Protein AF-A0A1G8EBW7-F1 (afdb_monomer_lite)

pLDDT: mean 72.91, std 16.98, range [27.59, 93.62]

Sequence (179 aa):
MVSDRLTSKTKEYLSKNFTSDFIKASLQTAYDILKQYYKVFSIEEVGEEQSKPTSEFVQVNNEQGNLTPQVRTLIISYLSTFKFTENDILSLTIAYVNSMSYDKAAVCLIDNNDEGNIQELYEVLIEKRVSAELPTYLKVVLVESMAMFCAEFDISRGLLDNEYFIDLLPVYCTFNNCN

Radius of gyration: 16.78 Å; chains: 1; bounding box: 44×33×43 Å

Organism: NCBI:txid702745

Foldseek 3Di:
DVLVVVLVVVVVLCVVPDPPVLLVVLLVLLLVVLLVLLDVQFWDDPDPPDIFGDPLLVVLQVCLLDPDPVLLVSSLVSVVVDFADLSNLLSLLSLLSVLSPDDDPLVVLCPDDPVQQVVVSCCVRPVVDGDSDRRPSSSVLSSSLSSNLSNVADCVVRGGDPVVNVVCSVCSSNVHDDD

Secondary structure (DSSP, 8-state):
-HHHHHHHHHHHHHHHHS-HHHHHHHHHHHHHHHHHHHHHHHEEEEETTEEEE-HHHHHHHHTTT---HHHHHHHHHHHTTS---HHHHHHHHHHHHHHTTS-TTTTTTS-TT-HHHHHHHHHHHTS----SSPPHHHHHHHHHHHHHHHHT---TTS---HHHHHHHHHHHHSTT---

Structure (mmCIF, N/CA/C/O backbone):
data_AF-A0A1G8EBW7-F1
#
_entry.id   AF-A0A1G8EBW7-F1
#
loop_
_atom_site.group_PDB
_atom_site.id
_atom_site.type_symbol
_atom_site.label_atom_id
_atom_site.label_alt_id
_atom_site.label_comp_id
_atom_site.label_asym_id
_atom_site.label_entity_id
_atom_site.label_seq_id
_atom_site.pdbx_PDB_ins_code
_atom_site.Cartn_x
_atom_site.Cartn_y
_atom_site.Cartn_z
_atom_site.occupancy
_atom_site.B_iso_or_equiv
_atom_site.auth_seq_id
_atom_site.auth_comp_id
_atom_site.auth_asym_id
_atom_site.auth_atom_id
_atom_site.pdbx_PDB_model_num
ATOM 1 N N . MET A 1 1 ? 12.456 21.020 -11.483 1.00 37.31 1 MET A N 1
ATOM 2 C CA . MET A 1 1 ? 13.270 20.953 -12.726 1.00 37.31 1 MET A CA 1
ATOM 3 C C . MET A 1 1 ? 14.046 19.645 -12.902 1.00 37.31 1 MET A C 1
ATOM 5 O O . MET A 1 1 ? 14.076 19.169 -14.031 1.00 37.31 1 MET A O 1
ATOM 9 N N . VAL A 1 2 ? 14.680 19.056 -11.872 1.00 31.80 2 VAL A N 1
ATOM 10 C CA . VAL A 1 2 ? 15.316 17.716 -11.986 1.00 31.80 2 VAL A CA 1
ATOM 11 C C . VAL A 1 2 ? 14.275 16.591 -11.889 1.00 31.80 2 VAL A C 1
ATOM 13 O O . VAL A 1 2 ? 14.251 15.725 -12.760 1.00 31.80 2 VAL A O 1
ATOM 16 N N . SER A 1 3 ? 13.359 16.679 -10.917 1.00 43.62 3 SER A N 1
ATOM 17 C CA . SER A 1 3 ? 12.233 15.748 -10.727 1.00 43.62 3 SER A CA 1
ATOM 18 C C . SER A 1 3 ? 11.386 15.559 -12.002 1.00 43.62 3 SER A C 1
ATOM 20 O O . SER A 1 3 ? 11.312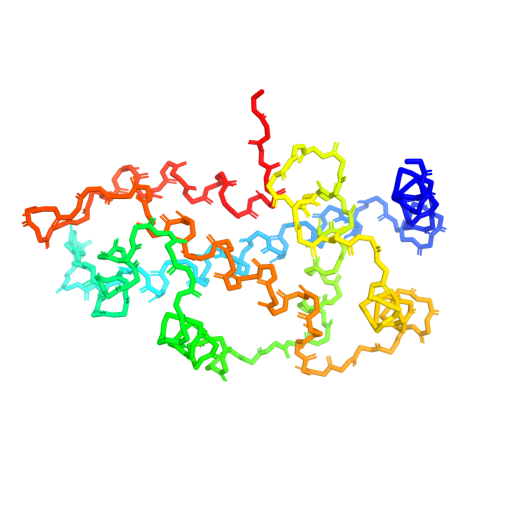 14.449 -12.520 1.00 43.62 3 SER A O 1
ATOM 22 N N . ASP A 1 4 ? 10.903 16.642 -12.627 1.00 42.91 4 ASP A N 1
ATOM 23 C CA . ASP A 1 4 ? 10.058 16.565 -13.839 1.00 42.91 4 ASP A CA 1
ATOM 24 C C . ASP A 1 4 ? 10.732 15.842 -15.023 1.00 42.91 4 ASP A C 1
ATOM 26 O O . ASP A 1 4 ? 10.084 15.156 -15.819 1.00 42.91 4 ASP A O 1
ATOM 30 N N . ARG A 1 5 ? 12.060 15.981 -15.150 1.00 39.44 5 ARG A N 1
ATOM 31 C CA . ARG A 1 5 ? 12.846 15.330 -16.208 1.00 39.44 5 ARG A CA 1
ATOM 32 C C . ARG A 1 5 ? 13.076 13.848 -15.935 1.00 39.44 5 ARG A C 1
ATOM 34 O O . ARG A 1 5 ? 13.118 13.079 -16.896 1.00 39.44 5 ARG A O 1
ATOM 41 N N . LEU A 1 6 ? 13.246 13.455 -14.673 1.00 46.44 6 LEU A N 1
ATOM 42 C CA . LEU A 1 6 ? 13.396 12.051 -14.296 1.00 46.44 6 LEU A CA 1
ATOM 43 C C . LEU A 1 6 ? 12.077 11.310 -14.546 1.00 46.44 6 LEU A C 1
ATOM 45 O O . LEU A 1 6 ? 12.069 10.308 -15.254 1.00 46.44 6 LEU A O 1
ATOM 49 N N . THR A 1 7 ? 10.953 11.878 -14.102 1.00 56.41 7 THR A N 1
ATOM 50 C CA . THR A 1 7 ? 9.608 11.311 -14.287 1.00 56.41 7 THR A CA 1
ATOM 51 C C . THR A 1 7 ? 9.260 11.124 -15.765 1.00 56.41 7 THR A C 1
ATOM 53 O O . THR A 1 7 ? 8.760 10.072 -16.167 1.00 56.41 7 THR A O 1
ATOM 56 N N . SER A 1 8 ? 9.584 12.113 -16.606 1.00 56.34 8 SER A N 1
ATOM 57 C CA . SER A 1 8 ? 9.368 12.046 -18.057 1.00 56.34 8 SER A CA 1
ATOM 58 C C . SER A 1 8 ? 10.175 10.919 -18.721 1.00 56.34 8 SER A C 1
ATOM 60 O O . SER A 1 8 ? 9.616 10.128 -19.482 1.00 56.34 8 SER A O 1
ATOM 62 N N . LYS A 1 9 ? 11.464 10.782 -18.381 1.00 58.88 9 LYS A N 1
ATOM 63 C CA . LYS A 1 9 ? 12.339 9.738 -18.940 1.00 58.88 9 LYS A CA 1
ATOM 64 C C . LYS A 1 9 ? 11.983 8.333 -18.453 1.00 58.88 9 LYS A C 1
ATOM 66 O O . LYS A 1 9 ? 12.052 7.393 -19.241 1.00 58.88 9 LYS A O 1
ATOM 71 N N . THR A 1 10 ? 11.576 8.174 -17.195 1.00 63.84 10 THR A N 1
ATOM 72 C CA . THR A 1 10 ? 11.186 6.863 -16.649 1.00 63.84 10 THR A CA 1
ATOM 73 C C . THR A 1 10 ? 9.873 6.374 -17.268 1.00 63.84 10 THR A C 1
ATOM 75 O O . THR A 1 10 ? 9.766 5.205 -17.630 1.00 63.84 10 THR A O 1
ATOM 78 N N . LYS A 1 11 ? 8.899 7.263 -17.511 1.00 63.69 11 LYS A N 1
ATOM 79 C CA . LYS A 1 11 ? 7.663 6.915 -18.242 1.00 63.69 11 LYS A CA 1
ATOM 80 C C . LYS A 1 11 ? 7.918 6.565 -19.707 1.00 63.69 11 LYS A C 1
ATOM 82 O O . LYS A 1 11 ? 7.324 5.622 -20.236 1.00 63.69 11 LYS A O 1
ATOM 87 N N . GLU A 1 12 ? 8.823 7.294 -20.355 1.00 64.75 12 GLU A N 1
ATOM 88 C CA . GLU A 1 12 ? 9.271 6.980 -21.712 1.00 64.75 12 GLU A CA 1
ATOM 89 C C . GLU A 1 12 ? 9.960 5.607 -21.761 1.00 64.75 12 GLU A C 1
ATOM 91 O O . GLU A 1 12 ? 9.692 4.813 -22.662 1.00 64.75 12 GLU A O 1
ATOM 96 N N . TYR A 1 13 ? 10.792 5.287 -20.764 1.00 69.00 13 TYR A N 1
ATOM 97 C CA . TYR A 1 13 ? 11.416 3.973 -20.627 1.00 69.00 13 TYR A CA 1
ATOM 98 C C . TYR A 1 13 ? 10.377 2.861 -20.452 1.00 69.00 13 TYR A C 1
ATOM 100 O O . TYR A 1 13 ? 10.454 1.856 -21.162 1.00 69.00 13 TYR A O 1
ATOM 108 N N . LEU A 1 14 ? 9.388 3.047 -19.568 1.00 68.94 14 LEU A N 1
ATOM 109 C CA . LEU A 1 14 ? 8.317 2.067 -19.373 1.00 68.94 14 LEU A CA 1
ATOM 110 C C . LEU A 1 14 ? 7.559 1.805 -20.678 1.00 68.94 14 LEU A C 1
ATOM 112 O O . LEU A 1 14 ? 7.395 0.657 -21.073 1.00 68.94 14 LEU A O 1
ATOM 116 N N . SER A 1 15 ? 7.184 2.867 -21.390 1.00 68.62 15 SER A N 1
ATOM 117 C CA . SER A 1 15 ? 6.439 2.770 -22.653 1.00 68.62 15 SER A CA 1
ATOM 118 C C . SER A 1 15 ? 7.247 2.121 -23.785 1.00 68.62 15 SER A C 1
ATOM 120 O O . SER A 1 15 ? 6.671 1.560 -24.713 1.00 68.62 15 SER A O 1
ATOM 122 N N . LYS A 1 16 ? 8.583 2.208 -23.730 1.00 73.12 16 LYS A N 1
ATOM 123 C CA . LYS A 1 16 ? 9.495 1.586 -24.703 1.00 73.12 16 LYS A CA 1
ATOM 124 C C . LYS A 1 16 ? 9.765 0.108 -24.423 1.00 73.12 16 LYS A C 1
ATOM 126 O O . LYS A 1 16 ? 10.022 -0.633 -25.366 1.00 73.12 16 LYS A O 1
ATOM 131 N N . ASN A 1 17 ? 9.757 -0.305 -23.155 1.00 73.00 17 ASN A N 1
ATOM 132 C CA . ASN A 1 17 ? 10.205 -1.640 -22.741 1.00 73.00 17 ASN A CA 1
ATOM 133 C C . ASN A 1 17 ? 9.069 -2.564 -22.282 1.00 73.00 17 ASN A C 1
ATOM 135 O O . ASN A 1 17 ? 9.267 -3.777 -22.235 1.00 73.00 17 ASN A O 1
ATOM 139 N N . PHE A 1 18 ? 7.889 -2.022 -21.981 1.00 78.12 18 PHE A N 1
ATOM 140 C CA . PHE A 1 18 ? 6.712 -2.780 -21.566 1.00 78.12 18 PHE A CA 1
ATOM 141 C C . PHE A 1 18 ? 5.526 -2.473 -22.477 1.00 78.12 18 PHE A C 1
ATOM 143 O O . PHE A 1 18 ? 5.349 -1.351 -22.952 1.00 78.12 18 PHE A O 1
ATOM 150 N N . THR A 1 19 ? 4.693 -3.482 -22.728 1.00 81.94 19 THR A N 1
ATOM 151 C CA . THR A 1 19 ? 3.474 -3.291 -23.519 1.00 81.94 19 THR A CA 1
ATOM 152 C C . THR A 1 19 ? 2.440 -2.500 -22.721 1.00 81.94 19 THR A C 1
ATOM 154 O O . THR A 1 19 ? 2.402 -2.557 -21.491 1.00 81.94 19 THR A O 1
ATOM 157 N N . SER A 1 20 ? 1.550 -1.791 -23.422 1.00 78.25 20 SER A N 1
ATOM 158 C CA . SER A 1 20 ? 0.444 -1.076 -22.770 1.00 78.25 20 SER A CA 1
ATOM 159 C C . SER A 1 20 ? -0.437 -2.014 -21.938 1.00 78.25 20 SER A C 1
ATOM 161 O O . SER A 1 20 ? -0.851 -1.642 -20.843 1.00 78.25 20 SER A O 1
ATOM 163 N N . ASP A 1 21 ? -0.676 -3.238 -22.417 1.00 81.62 21 ASP A N 1
ATOM 164 C CA . ASP A 1 21 ? -1.471 -4.233 -21.691 1.00 81.62 21 ASP A CA 1
ATOM 165 C C . ASP A 1 21 ? -0.772 -4.704 -20.415 1.00 81.62 21 ASP A C 1
ATOM 167 O O . ASP A 1 21 ? -1.422 -4.834 -19.381 1.00 81.62 21 ASP A O 1
ATOM 171 N N . PHE A 1 22 ? 0.552 -4.888 -20.455 1.00 83.69 22 PHE A N 1
ATOM 172 C CA . PHE A 1 22 ? 1.323 -5.222 -19.261 1.00 83.69 22 PHE A CA 1
ATOM 173 C C . PHE A 1 22 ? 1.280 -4.086 -18.238 1.00 83.69 22 PHE A C 1
ATOM 175 O O . PHE A 1 22 ? 1.011 -4.334 -17.070 1.00 83.69 22 PHE A O 1
ATOM 182 N N . ILE A 1 23 ? 1.458 -2.834 -18.677 1.00 78.50 23 ILE A N 1
ATOM 183 C CA . ILE A 1 23 ? 1.360 -1.666 -17.791 1.00 78.50 23 ILE A CA 1
ATOM 184 C C . ILE A 1 23 ? -0.024 -1.615 -17.131 1.00 78.50 23 ILE A C 1
ATOM 186 O O . ILE A 1 23 ? -0.106 -1.477 -15.916 1.00 78.50 23 ILE A O 1
ATOM 190 N N . LYS A 1 24 ? -1.110 -1.785 -17.896 1.00 79.75 24 LYS A N 1
ATOM 191 C CA . LYS A 1 24 ? -2.477 -1.820 -17.344 1.00 79.75 24 LYS A CA 1
ATOM 192 C C . LYS A 1 24 ? -2.667 -2.949 -16.332 1.00 79.75 24 LYS A C 1
ATOM 194 O O . LYS A 1 24 ? -3.243 -2.711 -15.275 1.00 79.75 24 LYS A O 1
ATOM 199 N N . ALA A 1 25 ? -2.172 -4.148 -16.637 1.00 80.31 25 ALA A N 1
ATOM 200 C CA . ALA A 1 25 ? -2.229 -5.278 -15.717 1.00 80.31 25 ALA A CA 1
ATOM 201 C C . ALA A 1 25 ? -1.458 -4.985 -14.421 1.00 80.31 25 ALA A C 1
ATOM 203 O O . ALA A 1 25 ? -1.987 -5.214 -13.342 1.00 80.31 25 ALA A O 1
ATOM 204 N N . SER A 1 26 ? -0.262 -4.396 -14.507 1.00 81.94 26 SER A N 1
ATOM 205 C CA . SER A 1 26 ? 0.522 -3.982 -13.338 1.00 81.94 26 SER A CA 1
ATOM 206 C C . SER A 1 26 ? -0.186 -2.933 -12.481 1.00 81.94 26 SER A C 1
ATOM 208 O O . SER A 1 26 ? -0.129 -3.018 -11.257 1.00 81.94 26 SER A O 1
ATOM 210 N N . LEU A 1 27 ? -0.883 -1.968 -13.092 1.00 81.75 27 LEU A N 1
ATOM 211 C CA . LEU A 1 27 ? -1.694 -0.999 -12.346 1.00 81.75 27 LEU A CA 1
ATOM 212 C C . LEU A 1 27 ? -2.832 -1.686 -11.583 1.00 81.75 27 LEU A C 1
ATOM 214 O O . LEU A 1 27 ? -3.063 -1.364 -10.420 1.00 81.75 27 LEU A O 1
ATOM 218 N N . GLN A 1 28 ? -3.505 -2.652 -12.214 1.00 81.75 28 GLN A N 1
ATOM 219 C CA . GLN A 1 28 ? -4.565 -3.419 -11.562 1.00 81.75 28 GLN A CA 1
ATOM 220 C C . GLN A 1 28 ? -4.018 -4.278 -10.414 1.00 81.75 28 GLN A C 1
ATOM 222 O O . GLN A 1 28 ? -4.572 -4.254 -9.322 1.00 81.75 28 GLN A O 1
ATOM 227 N N . THR A 1 29 ? -2.895 -4.969 -10.620 1.00 84.50 29 THR A N 1
ATOM 228 C CA . THR A 1 29 ? -2.241 -5.757 -9.567 1.00 84.50 29 THR A CA 1
ATOM 229 C C . THR A 1 29 ? -1.842 -4.880 -8.380 1.00 84.50 29 THR A C 1
ATOM 231 O O . THR A 1 29 ? -2.102 -5.238 -7.235 1.00 84.50 29 THR A O 1
ATOM 234 N N . ALA A 1 30 ? -1.249 -3.708 -8.629 1.00 84.94 30 ALA A N 1
ATOM 235 C CA . ALA A 1 30 ? -0.898 -2.767 -7.568 1.00 84.94 30 ALA A CA 1
ATOM 236 C C . ALA A 1 30 ? -2.134 -2.290 -6.787 1.00 84.94 30 ALA A C 1
ATOM 238 O O . ALA A 1 30 ? -2.098 -2.235 -5.559 1.00 84.94 30 ALA A O 1
ATOM 239 N N . TYR A 1 31 ? -3.233 -2.002 -7.491 1.00 83.00 31 TYR A N 1
ATOM 240 C CA . TYR A 1 31 ? -4.512 -1.659 -6.875 1.00 83.00 31 TYR A CA 1
ATOM 241 C C . TYR A 1 31 ? -5.032 -2.789 -5.976 1.00 83.00 31 TYR A C 1
ATOM 243 O O . TYR A 1 31 ? -5.424 -2.536 -4.838 1.00 83.00 31 TYR A O 1
ATOM 251 N N . ASP A 1 32 ? -5.001 -4.036 -6.451 1.00 84.06 32 ASP A N 1
ATOM 252 C CA . ASP A 1 32 ? -5.487 -5.190 -5.691 1.00 84.06 32 ASP A CA 1
ATOM 253 C C . ASP A 1 32 ? -4.642 -5.433 -4.427 1.00 84.06 32 ASP A C 1
ATOM 255 O O . ASP A 1 32 ? -5.198 -5.685 -3.353 1.00 84.06 32 ASP A O 1
ATOM 259 N N . ILE A 1 33 ? -3.316 -5.268 -4.526 1.00 85.88 33 ILE A N 1
ATOM 260 C CA . ILE A 1 33 ? -2.392 -5.329 -3.382 1.00 85.88 33 ILE A CA 1
ATOM 261 C C . ILE A 1 33 ? -2.752 -4.264 -2.342 1.00 85.88 33 ILE A C 1
ATOM 263 O O . ILE A 1 33 ? -2.921 -4.587 -1.166 1.00 85.88 33 ILE A O 1
ATOM 267 N N . LEU A 1 34 ? -2.890 -3.000 -2.758 1.00 84.31 34 LEU A N 1
ATOM 268 C CA . LEU A 1 34 ? -3.214 -1.897 -1.848 1.00 84.31 34 LEU A CA 1
ATOM 269 C C . LEU A 1 34 ? -4.587 -2.063 -1.205 1.00 84.31 34 LEU A C 1
ATOM 271 O O . LEU A 1 34 ? -4.742 -1.843 -0.007 1.00 84.31 34 LEU A O 1
ATOM 275 N N . LYS A 1 35 ? -5.578 -2.514 -1.973 1.00 83.62 35 LYS A N 1
ATOM 276 C CA . LYS A 1 35 ? -6.921 -2.770 -1.460 1.00 83.62 35 LYS A CA 1
ATOM 277 C C . LYS A 1 35 ? -6.904 -3.837 -0.374 1.00 83.62 35 LYS A C 1
ATOM 279 O O . LYS A 1 35 ? -7.550 -3.667 0.659 1.00 83.62 35 LYS A O 1
ATOM 284 N N . GLN A 1 36 ? -6.170 -4.928 -0.591 1.00 85.88 36 GLN A N 1
ATOM 285 C CA . GLN A 1 36 ? -6.001 -5.964 0.423 1.00 85.88 36 GLN A CA 1
ATOM 286 C C . GLN A 1 36 ? -5.268 -5.416 1.653 1.00 85.88 36 GLN A C 1
ATOM 288 O O . GLN A 1 36 ? -5.694 -5.671 2.779 1.00 85.88 36 GLN A O 1
ATOM 293 N N . TYR A 1 37 ? -4.207 -4.643 1.428 1.00 86.81 37 TYR A N 1
ATOM 294 C CA . TYR A 1 37 ? -3.399 -4.012 2.464 1.00 86.81 37 TYR A CA 1
ATOM 295 C C . TYR A 1 37 ? -4.233 -3.086 3.363 1.00 86.81 37 TYR A C 1
ATOM 297 O O . TYR A 1 37 ? -4.237 -3.259 4.579 1.00 86.81 37 TYR A O 1
ATOM 305 N N . TYR A 1 38 ? -5.018 -2.172 2.789 1.00 87.75 38 TYR A N 1
ATOM 306 C CA . TYR A 1 38 ? -5.903 -1.284 3.548 1.00 87.75 38 TYR A CA 1
ATOM 307 C C . TYR A 1 38 ? -7.057 -2.033 4.205 1.00 87.75 38 TYR A C 1
ATOM 309 O O . TYR A 1 38 ? -7.331 -1.812 5.380 1.00 87.75 38 TYR A O 1
ATOM 317 N N . LYS A 1 39 ? -7.714 -2.962 3.499 1.00 86.75 39 LYS A N 1
ATOM 318 C CA . LYS A 1 39 ? -8.844 -3.707 4.072 1.00 86.75 39 LYS A CA 1
ATOM 319 C C . LYS A 1 39 ? -8.431 -4.492 5.315 1.00 86.75 39 LYS A C 1
ATOM 321 O O . LYS A 1 39 ? -9.082 -4.370 6.347 1.00 86.75 39 LYS A O 1
ATOM 326 N N . VAL A 1 40 ? -7.363 -5.282 5.218 1.00 87.81 40 VAL A N 1
ATOM 327 C CA . VAL A 1 40 ? -6.922 -6.148 6.321 1.00 87.81 40 VAL A CA 1
ATOM 328 C C . VAL A 1 40 ? -6.339 -5.326 7.471 1.00 87.81 40 VAL A C 1
ATOM 330 O O . VAL A 1 40 ? -6.492 -5.716 8.624 1.00 87.81 40 VAL A O 1
ATOM 333 N N . PHE A 1 41 ? -5.692 -4.191 7.187 1.00 89.81 41 PHE A N 1
ATOM 334 C CA . PHE A 1 41 ? -5.204 -3.307 8.242 1.00 89.81 41 PHE A CA 1
ATOM 335 C C . PHE A 1 41 ? -6.342 -2.622 8.977 1.00 89.81 41 PHE A C 1
ATOM 337 O O . PHE A 1 41 ? -6.262 -2.456 10.185 1.00 89.81 41 PHE A O 1
ATOM 344 N N . SER A 1 42 ? -7.378 -2.192 8.261 1.00 87.50 42 SER A N 1
ATOM 345 C CA . SER A 1 42 ? -8.394 -1.305 8.814 1.00 87.50 42 SER A CA 1
ATOM 346 C C . SER A 1 42 ? -9.567 -2.021 9.447 1.00 87.50 42 SER A C 1
ATOM 348 O O . SER A 1 42 ? -10.107 -1.504 10.417 1.00 87.50 42 SER A O 1
ATOM 350 N N . ILE A 1 43 ? -9.966 -3.185 8.933 1.00 85.50 43 ILE A N 1
ATOM 351 C CA . ILE A 1 43 ? -11.220 -3.836 9.313 1.00 85.50 43 ILE A CA 1
ATOM 352 C C . ILE A 1 43 ? -10.978 -5.240 9.872 1.00 85.50 43 ILE A C 1
ATOM 354 O O . ILE A 1 43 ? -10.349 -6.084 9.240 1.00 85.50 43 ILE A O 1
ATOM 358 N N . GLU A 1 44 ? -11.578 -5.507 11.031 1.00 85.38 44 GLU A N 1
ATOM 359 C CA . GLU A 1 44 ? -11.801 -6.843 11.576 1.00 85.38 44 GLU A CA 1
ATOM 360 C C . GLU A 1 44 ? -13.270 -7.234 11.337 1.00 85.38 44 GLU A C 1
ATOM 362 O O . GLU A 1 44 ? -14.194 -6.574 11.827 1.00 85.38 44 GLU A O 1
ATOM 367 N N . GLU A 1 45 ? -13.497 -8.300 10.565 1.00 76.12 45 GLU A N 1
ATOM 368 C CA . GLU A 1 45 ? -14.838 -8.842 10.314 1.00 76.12 45 GLU A CA 1
ATOM 369 C C . GLU A 1 45 ? -15.346 -9.559 11.581 1.00 76.12 45 GLU A C 1
ATOM 371 O O . GLU A 1 45 ? -14.699 -10.469 12.097 1.00 76.12 45 GLU A O 1
ATOM 376 N N . VAL A 1 46 ? -16.500 -9.134 12.106 1.00 72.69 46 VAL A N 1
ATOM 377 C CA . VAL A 1 46 ? -17.107 -9.678 13.341 1.00 72.69 46 VAL A CA 1
ATOM 378 C C . VAL A 1 46 ? -18.321 -10.565 13.022 1.00 72.69 46 VAL A C 1
ATOM 380 O O . VAL A 1 46 ? -18.686 -11.433 13.814 1.00 72.69 46 VAL A O 1
ATOM 383 N N . GLY A 1 47 ? -18.927 -10.384 11.845 1.00 63.25 47 GLY A N 1
ATOM 384 C CA . GLY A 1 47 ? -20.035 -11.176 11.307 1.00 63.25 47 GLY A CA 1
ATOM 385 C C . GLY A 1 47 ? -20.330 -10.807 9.848 1.00 63.25 47 GLY A C 1
ATOM 386 O O . GLY A 1 47 ? -19.640 -9.965 9.281 1.00 63.25 47 GLY A O 1
ATOM 387 N N . GLU A 1 48 ? -21.365 -11.403 9.245 1.00 57.94 48 GLU A N 1
ATOM 388 C CA . GLU A 1 48 ? -21.669 -11.248 7.805 1.00 57.94 48 GLU A CA 1
ATOM 389 C C . GLU A 1 48 ? -21.959 -9.797 7.373 1.00 57.94 48 GLU A C 1
ATOM 391 O O . GLU A 1 48 ? -21.677 -9.429 6.237 1.00 57.94 48 GLU A O 1
ATOM 396 N N . GLU A 1 49 ? -22.466 -8.958 8.280 1.00 59.84 49 GLU A N 1
ATOM 397 C CA . GLU A 1 49 ? -22.832 -7.560 7.997 1.00 59.84 49 GLU A CA 1
ATOM 398 C C . GLU A 1 49 ? -22.101 -6.549 8.894 1.00 59.84 49 GLU A C 1
ATOM 400 O O . GLU A 1 49 ? -22.367 -5.349 8.834 1.00 59.84 49 GLU A O 1
ATOM 405 N N . GLN A 1 50 ? -21.200 -7.013 9.769 1.00 62.16 50 GLN A N 1
ATOM 406 C CA . GLN A 1 50 ? -20.596 -6.171 10.801 1.00 62.16 50 GLN A CA 1
ATOM 407 C C . GLN A 1 50 ? -19.075 -6.256 10.792 1.00 62.16 50 GLN A C 1
ATOM 409 O O . GLN A 1 50 ? -18.465 -7.324 10.839 1.00 62.16 50 GLN A O 1
ATOM 414 N N . SER A 1 51 ? -18.471 -5.078 10.771 1.00 76.62 51 SER A N 1
ATOM 415 C CA . SER A 1 51 ? -17.037 -4.840 10.756 1.00 76.62 51 SER A CA 1
ATOM 416 C C . SER A 1 51 ? -16.711 -3.835 11.852 1.00 76.62 51 SER A C 1
ATOM 418 O O . SER A 1 51 ? -17.483 -2.905 12.088 1.00 76.62 51 SER A O 1
ATOM 420 N N . LYS A 1 52 ? -15.586 -4.021 12.539 1.00 84.38 52 LYS A N 1
ATOM 421 C CA . LYS A 1 52 ? -15.048 -3.037 13.488 1.00 84.38 52 LYS A CA 1
ATOM 422 C C . LYS A 1 52 ? -13.625 -2.666 13.070 1.00 84.38 52 LYS A C 1
ATOM 424 O O . LYS A 1 52 ? -12.969 -3.475 12.411 1.00 84.38 52 LYS A O 1
ATOM 429 N N . PRO A 1 53 ? -13.125 -1.481 13.442 1.00 88.38 53 PRO A N 1
ATOM 430 C CA . PRO A 1 53 ? -11.740 -1.146 13.172 1.00 88.38 53 PRO A CA 1
ATOM 431 C C . PRO A 1 53 ? -10.784 -2.069 13.942 1.00 88.38 53 PRO A C 1
ATOM 433 O O . PRO A 1 53 ? -11.070 -2.449 15.081 1.00 88.38 53 PRO A O 1
ATOM 436 N N . THR A 1 54 ? -9.644 -2.414 13.342 1.00 91.25 54 THR A N 1
ATOM 437 C CA . THR A 1 54 ? -8.577 -3.142 14.054 1.00 91.25 54 THR A CA 1
ATOM 438 C C . THR A 1 54 ? -7.929 -2.257 15.126 1.00 91.25 54 THR A C 1
ATOM 440 O O . THR A 1 54 ? -8.011 -1.025 15.087 1.00 91.25 54 THR A O 1
ATOM 443 N N . SER A 1 55 ? -7.221 -2.867 16.079 1.00 90.25 55 SER A N 1
ATOM 444 C CA . SER A 1 55 ? -6.447 -2.127 17.085 1.00 90.25 55 SER A CA 1
ATOM 445 C C . SER A 1 55 ? -5.343 -1.257 16.484 1.00 90.25 55 SER A C 1
ATOM 447 O O . SER A 1 55 ? -5.035 -0.185 17.006 1.00 90.25 55 SER A O 1
ATOM 449 N N . GLU A 1 56 ? -4.726 -1.728 15.410 1.00 92.00 56 GLU A N 1
ATOM 450 C CA . GLU A 1 56 ? -3.656 -1.075 14.677 1.00 92.00 56 GLU A CA 1
ATOM 451 C C . GLU A 1 56 ? -4.189 0.169 13.973 1.00 92.00 56 GLU A C 1
ATOM 453 O O . GLU A 1 56 ? -3.623 1.251 14.119 1.00 92.00 56 GLU A O 1
ATOM 458 N N . PHE A 1 57 ? -5.330 0.039 13.296 1.00 92.25 57 PHE A N 1
ATOM 459 C CA . PHE A 1 57 ? -6.005 1.155 12.649 1.00 92.25 57 PHE A CA 1
ATOM 460 C C . PHE A 1 57 ? -6.385 2.248 13.640 1.00 92.25 57 PHE A C 1
ATOM 462 O O . PHE A 1 57 ? -6.089 3.413 13.398 1.00 92.25 57 PHE A O 1
ATOM 469 N N . VAL A 1 58 ? -6.982 1.883 14.780 1.00 91.50 58 VAL A N 1
ATOM 470 C CA . VAL A 1 58 ? -7.343 2.853 15.827 1.00 91.50 58 VAL A CA 1
ATOM 471 C C . VAL A 1 58 ? -6.109 3.607 16.322 1.00 91.50 58 VAL A C 1
ATOM 473 O O . VAL A 1 58 ? -6.154 4.825 16.472 1.00 91.50 58 VAL A O 1
ATOM 476 N N . GLN A 1 59 ? -4.990 2.911 16.546 1.00 92.00 59 GLN A N 1
ATOM 477 C CA . GLN A 1 59 ? -3.745 3.548 16.983 1.00 92.00 59 GLN A CA 1
ATOM 478 C C . GLN A 1 59 ? -3.208 4.538 15.949 1.00 92.00 59 GLN A C 1
ATOM 480 O O . GLN A 1 59 ? -2.852 5.652 16.318 1.00 92.00 59 GLN A O 1
ATOM 485 N N . VAL A 1 60 ? -3.181 4.168 14.666 1.00 92.88 60 VAL A N 1
ATOM 486 C CA . VAL A 1 60 ? -2.710 5.073 13.605 1.00 92.88 60 VAL A CA 1
ATOM 487 C C . VAL A 1 60 ? -3.677 6.239 13.389 1.00 92.88 60 VAL A C 1
ATOM 489 O O . VAL A 1 60 ? -3.238 7.376 13.237 1.00 92.88 60 VAL A O 1
ATOM 492 N N . ASN A 1 61 ? -4.987 5.991 13.417 1.00 92.38 61 ASN A N 1
ATOM 493 C CA . ASN A 1 61 ? -6.006 7.028 13.274 1.00 92.38 61 ASN A CA 1
ATOM 494 C C . ASN A 1 61 ? -5.928 8.066 14.406 1.00 92.38 61 ASN A C 1
ATOM 496 O O . ASN A 1 61 ? -5.998 9.263 14.136 1.00 92.38 61 ASN A O 1
ATOM 500 N N . ASN A 1 62 ? -5.700 7.643 15.653 1.00 90.75 62 ASN A N 1
ATOM 501 C CA . ASN A 1 62 ? -5.558 8.558 16.793 1.00 90.75 62 ASN A CA 1
ATOM 502 C C . ASN A 1 62 ? -4.378 9.532 16.645 1.00 90.75 62 ASN A C 1
ATOM 504 O O . ASN A 1 62 ? -4.379 10.601 17.251 1.00 90.75 62 ASN A O 1
ATOM 508 N N . GLU A 1 63 ? -3.390 9.181 15.824 1.00 90.81 63 GLU A N 1
ATOM 509 C CA . GLU A 1 63 ? -2.236 10.025 15.518 1.00 90.81 63 GLU A CA 1
ATOM 510 C C . GLU A 1 63 ? -2.527 11.015 14.374 1.00 90.81 63 GLU A C 1
ATOM 512 O O . GLU A 1 63 ? -1.704 11.886 14.096 1.00 90.81 63 GLU A O 1
ATOM 517 N N . GLN A 1 64 ? -3.709 10.938 13.746 1.00 86.06 64 GLN A N 1
ATOM 518 C CA . GLN A 1 64 ? -4.251 11.922 12.796 1.00 86.06 64 GLN A CA 1
ATOM 519 C C . GLN A 1 64 ? -3.280 12.241 11.644 1.00 86.06 64 GLN A C 1
ATOM 521 O O . GLN A 1 64 ? -3.051 13.396 11.290 1.00 86.06 64 GLN A O 1
ATOM 526 N N . GLY A 1 65 ? -2.653 11.199 11.090 1.00 75.62 65 GLY A N 1
ATOM 527 C CA . GLY A 1 65 ? -1.698 11.310 9.983 1.00 75.62 65 GLY A CA 1
ATOM 528 C C . GLY A 1 65 ? -0.262 11.635 10.409 1.00 75.62 65 GLY A C 1
ATOM 529 O O . GLY A 1 65 ? 0.634 11.656 9.564 1.00 75.62 65 GLY A O 1
ATOM 530 N N . ASN A 1 66 ? 0.007 11.835 11.705 1.00 84.38 66 ASN A N 1
ATOM 531 C CA . ASN A 1 66 ? 1.367 12.041 12.195 1.00 84.38 66 ASN A CA 1
ATOM 532 C C . ASN A 1 66 ? 2.164 10.730 12.181 1.00 84.38 66 ASN A C 1
ATOM 534 O O . ASN A 1 66 ? 1.880 9.779 12.908 1.00 84.38 66 ASN A O 1
ATOM 538 N N . LEU A 1 67 ? 3.236 10.699 11.389 1.00 85.19 67 LEU A N 1
ATOM 539 C CA . LEU A 1 67 ? 4.144 9.555 11.282 1.00 85.19 67 LEU A CA 1
ATOM 540 C C . LEU A 1 67 ? 5.165 9.513 12.428 1.00 85.19 67 LEU A C 1
ATOM 542 O O . LEU A 1 67 ? 6.377 9.642 12.212 1.00 85.19 67 LEU A O 1
ATOM 546 N N . THR A 1 68 ? 4.676 9.318 13.654 1.00 90.12 68 THR A N 1
ATOM 547 C CA . THR A 1 68 ? 5.527 9.094 14.830 1.00 90.12 68 THR A CA 1
ATOM 548 C C . THR A 1 68 ? 6.373 7.822 14.664 1.00 90.12 68 THR A C 1
ATOM 550 O O . THR A 1 68 ? 6.019 6.932 13.879 1.00 90.12 68 THR A O 1
ATOM 553 N N . PRO A 1 69 ? 7.497 7.674 15.394 1.00 92.12 69 PRO A N 1
ATOM 554 C CA . PRO A 1 69 ? 8.281 6.438 15.366 1.00 92.12 69 PRO A CA 1
ATOM 555 C C . PRO A 1 69 ? 7.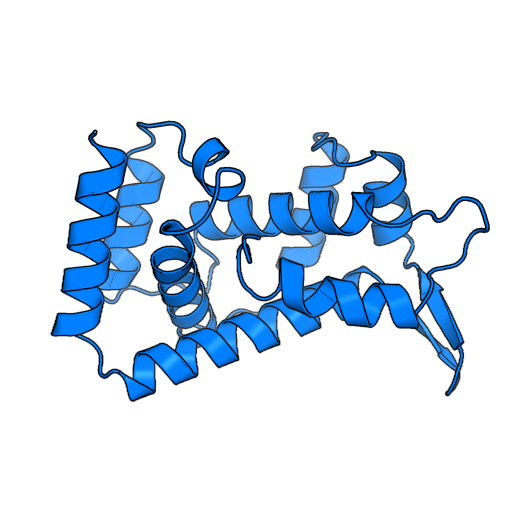443 5.188 15.671 1.00 92.12 69 PRO A C 1
ATOM 557 O O . PRO A 1 69 ? 7.667 4.132 15.078 1.00 92.12 69 PRO A O 1
ATOM 560 N N . GLN A 1 70 ? 6.453 5.318 16.557 1.00 92.06 70 GLN A N 1
ATOM 561 C CA . GLN A 1 70 ? 5.512 4.263 16.916 1.00 92.06 70 GLN A CA 1
ATOM 562 C C . GLN A 1 70 ? 4.617 3.889 15.731 1.00 92.06 70 GLN A C 1
ATOM 564 O O . GLN A 1 70 ? 4.573 2.716 15.366 1.00 92.06 70 GLN A O 1
ATOM 569 N N . VAL A 1 71 ? 3.984 4.872 15.078 1.00 91.44 71 VAL A N 1
ATOM 570 C CA . VAL A 1 71 ? 3.153 4.651 13.879 1.00 91.44 71 VAL A CA 1
ATOM 571 C C . VAL A 1 71 ? 3.963 4.007 12.761 1.00 91.44 71 VAL A C 1
ATOM 573 O O . VAL A 1 71 ? 3.547 2.997 12.198 1.00 91.44 71 VAL A O 1
ATOM 576 N N . ARG A 1 72 ? 5.163 4.533 12.478 1.00 92.12 72 ARG A N 1
ATOM 577 C CA . ARG A 1 72 ? 6.060 3.961 11.463 1.00 92.12 72 ARG A CA 1
ATOM 578 C C . ARG A 1 72 ? 6.392 2.505 11.779 1.00 92.12 72 ARG A C 1
ATOM 580 O O . ARG A 1 72 ? 6.273 1.653 10.906 1.00 92.12 72 ARG A O 1
ATOM 587 N N . THR A 1 73 ? 6.760 2.206 13.024 1.00 92.69 73 THR A N 1
ATOM 588 C CA . THR A 1 73 ? 7.088 0.838 13.456 1.00 92.69 73 THR A CA 1
ATOM 589 C C . THR A 1 73 ? 5.893 -0.100 13.313 1.00 92.69 73 THR A C 1
ATOM 591 O O . THR A 1 73 ? 6.055 -1.226 12.843 1.00 92.69 73 THR A O 1
ATOM 594 N N . LEU A 1 74 ? 4.698 0.357 13.682 1.00 93.62 74 LEU A N 1
ATOM 595 C CA . LEU A 1 74 ? 3.468 -0.425 13.612 1.00 93.62 74 LEU A CA 1
ATOM 596 C C . LEU A 1 74 ? 3.104 -0.766 12.160 1.00 93.62 74 LEU A C 1
ATOM 598 O O . LEU A 1 74 ? 2.903 -1.935 11.833 1.00 93.62 74 LEU A O 1
ATOM 602 N N . ILE A 1 75 ? 3.124 0.226 11.265 1.00 91.56 75 ILE A N 1
ATOM 603 C CA . ILE 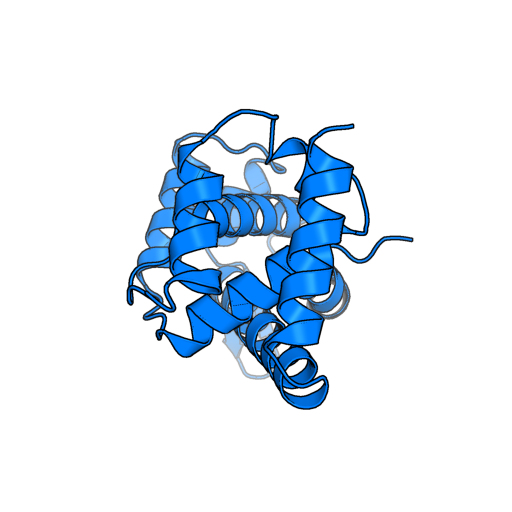A 1 75 ? 2.813 0.018 9.846 1.00 91.56 75 ILE A CA 1
ATOM 604 C C . ILE A 1 75 ? 3.890 -0.837 9.155 1.00 91.56 75 ILE A C 1
ATOM 606 O O . ILE A 1 75 ? 3.557 -1.725 8.372 1.00 91.56 75 ILE A O 1
ATOM 610 N N . ILE A 1 76 ? 5.177 -0.638 9.473 1.00 90.94 76 ILE A N 1
ATOM 611 C CA . ILE A 1 76 ? 6.275 -1.476 8.953 1.00 90.94 76 ILE A CA 1
ATOM 612 C C . ILE A 1 76 ? 6.142 -2.924 9.438 1.00 90.94 76 ILE A C 1
ATOM 614 O O . ILE A 1 76 ? 6.308 -3.855 8.649 1.00 90.94 76 ILE A O 1
ATOM 618 N N . SER A 1 77 ? 5.819 -3.128 10.717 1.00 90.81 77 SER A N 1
ATOM 619 C CA . SER A 1 77 ? 5.610 -4.471 11.272 1.00 90.81 77 SER A CA 1
ATOM 620 C C . SER A 1 77 ? 4.450 -5.166 10.569 1.00 90.81 77 SER A C 1
ATOM 622 O O . SER A 1 77 ? 4.570 -6.329 10.194 1.00 90.81 77 SER A O 1
ATOM 624 N N . TYR A 1 78 ? 3.370 -4.438 10.291 1.00 90.06 78 TYR A N 1
ATOM 625 C CA . TYR A 1 78 ? 2.257 -4.956 9.510 1.00 90.06 78 TYR A CA 1
ATOM 626 C C . TYR A 1 78 ? 2.651 -5.290 8.059 1.00 90.06 78 TYR A C 1
ATOM 628 O O . TYR A 1 78 ? 2.372 -6.394 7.594 1.00 90.06 78 TYR A O 1
ATOM 636 N N . LEU A 1 79 ? 3.382 -4.410 7.363 1.00 87.38 79 LEU A N 1
ATOM 637 C CA . LEU A 1 79 ? 3.909 -4.680 6.015 1.00 87.38 79 LEU A CA 1
ATOM 638 C C . LEU A 1 79 ? 4.771 -5.944 5.959 1.00 87.38 79 LEU A C 1
ATOM 640 O O . LEU A 1 79 ? 4.727 -6.670 4.971 1.00 87.38 79 LEU A O 1
ATOM 644 N N . SER A 1 80 ? 5.519 -6.239 7.026 1.00 86.56 80 SER A N 1
ATOM 645 C CA . SER A 1 80 ? 6.368 -7.435 7.102 1.00 86.56 80 SER A CA 1
ATOM 646 C C . SER A 1 80 ? 5.584 -8.755 7.132 1.00 86.56 80 SER A C 1
ATOM 648 O O . SER A 1 80 ? 6.155 -9.817 6.887 1.00 86.56 80 SER A O 1
ATOM 650 N N . THR A 1 81 ? 4.273 -8.701 7.395 1.00 85.75 81 THR A N 1
ATOM 651 C CA . THR A 1 81 ? 3.392 -9.877 7.343 1.00 85.75 81 THR A CA 1
ATOM 652 C C . THR A 1 81 ? 3.014 -10.271 5.913 1.00 85.75 81 THR A C 1
ATOM 654 O O . THR A 1 81 ? 2.631 -11.419 5.674 1.00 85.75 81 THR A O 1
ATOM 657 N N . PHE A 1 82 ? 3.168 -9.358 4.946 1.00 82.69 82 PHE A N 1
ATOM 658 C CA . PHE A 1 82 ? 2.913 -9.627 3.536 1.00 82.69 82 PHE A CA 1
ATOM 659 C C . PHE A 1 82 ? 4.139 -10.256 2.884 1.00 82.69 82 PHE A C 1
ATOM 661 O O . PHE A 1 82 ? 5.262 -9.762 2.991 1.00 82.69 82 PHE A O 1
ATOM 668 N N . LYS A 1 83 ? 3.912 -11.346 2.151 1.00 85.31 83 LYS A N 1
ATOM 669 C CA . LYS A 1 83 ? 4.924 -11.929 1.271 1.00 85.31 83 LYS A CA 1
ATOM 670 C C . LYS A 1 83 ? 4.743 -11.350 -0.121 1.00 85.31 83 LYS A C 1
ATOM 672 O O . LYS A 1 83 ? 3.863 -11.798 -0.850 1.00 85.31 83 LYS A O 1
ATOM 677 N N . PHE A 1 84 ? 5.571 -10.374 -0.467 1.00 85.06 84 PHE A N 1
ATOM 678 C CA . PHE A 1 84 ? 5.602 -9.824 -1.814 1.00 85.06 84 PHE A CA 1
ATOM 679 C C . PHE A 1 84 ? 6.362 -10.761 -2.749 1.00 85.06 84 PHE A C 1
ATOM 681 O O . PHE A 1 84 ? 7.455 -11.239 -2.437 1.00 85.06 84 PHE A O 1
ATOM 688 N N . THR A 1 85 ? 5.775 -11.032 -3.906 1.00 88.69 85 THR A N 1
ATOM 689 C CA . THR A 1 85 ? 6.479 -11.650 -5.025 1.00 88.69 85 THR A CA 1
ATOM 690 C C . THR A 1 85 ? 7.230 -10.587 -5.824 1.00 88.69 85 THR A C 1
ATOM 692 O O . THR A 1 85 ? 6.936 -9.393 -5.755 1.00 88.69 85 THR A O 1
ATOM 695 N N . GLU A 1 86 ? 8.176 -11.021 -6.652 1.00 85.25 86 GLU A N 1
ATOM 696 C CA . GLU A 1 86 ? 8.865 -10.133 -7.595 1.00 85.25 86 GLU A CA 1
ATOM 697 C C . GLU A 1 86 ? 7.877 -9.428 -8.546 1.00 85.25 86 GLU A C 1
ATOM 699 O O . GLU A 1 86 ? 8.034 -8.251 -8.866 1.00 85.25 86 GLU A O 1
ATOM 704 N N . ASN A 1 87 ? 6.800 -10.108 -8.952 1.00 85.00 87 ASN A N 1
ATOM 705 C CA . ASN A 1 87 ? 5.759 -9.502 -9.784 1.00 85.00 87 ASN A CA 1
ATOM 706 C C . ASN A 1 87 ? 4.955 -8.434 -9.037 1.00 85.00 87 ASN A C 1
ATOM 708 O O . ASN A 1 87 ? 4.565 -7.439 -9.652 1.00 85.00 87 ASN A O 1
ATOM 712 N N . ASP A 1 88 ? 4.724 -8.615 -7.736 1.00 86.44 88 ASP A N 1
ATOM 713 C CA . ASP A 1 88 ? 4.048 -7.616 -6.904 1.00 86.44 88 ASP A CA 1
ATOM 714 C C . ASP A 1 88 ? 4.903 -6.358 -6.809 1.00 86.44 88 ASP A C 1
ATOM 716 O O . ASP A 1 88 ? 4.417 -5.254 -7.042 1.00 86.44 88 ASP A O 1
ATOM 720 N N . ILE A 1 89 ? 6.202 -6.529 -6.554 1.00 86.44 89 ILE A N 1
ATOM 721 C CA . ILE A 1 89 ? 7.152 -5.420 -6.444 1.00 86.44 89 ILE A CA 1
ATOM 722 C C . ILE A 1 89 ? 7.282 -4.695 -7.781 1.00 86.44 89 ILE A C 1
ATOM 724 O O . ILE A 1 89 ? 7.145 -3.477 -7.815 1.00 86.44 89 ILE A O 1
ATOM 728 N N . LEU A 1 90 ? 7.440 -5.417 -8.895 1.00 84.12 90 LEU A N 1
ATOM 729 C CA . LEU A 1 90 ? 7.463 -4.808 -10.226 1.00 84.12 90 LEU A CA 1
ATOM 730 C C . LEU A 1 90 ? 6.163 -4.046 -10.526 1.00 84.12 90 LEU A C 1
ATOM 732 O O . LEU A 1 90 ? 6.207 -2.942 -11.070 1.00 84.12 90 LEU A O 1
ATOM 736 N N . SER A 1 91 ? 5.010 -4.606 -10.155 1.00 84.62 91 SER A N 1
ATOM 737 C CA . SER A 1 91 ? 3.708 -3.969 -10.374 1.00 84.62 91 SER A CA 1
ATOM 738 C C . SER A 1 91 ? 3.548 -2.698 -9.541 1.00 84.62 91 SER A C 1
ATOM 740 O O . SER A 1 91 ? 3.150 -1.665 -10.079 1.00 84.62 91 SER A O 1
ATOM 742 N N . LEU A 1 92 ? 3.938 -2.736 -8.263 1.00 82.38 92 LEU A N 1
ATOM 743 C CA . LEU A 1 92 ? 3.970 -1.572 -7.376 1.00 82.38 92 LEU A CA 1
ATOM 744 C C . LEU A 1 92 ? 4.942 -0.503 -7.886 1.00 82.38 92 LEU A C 1
ATOM 746 O O . LEU A 1 92 ? 4.598 0.675 -7.892 1.00 82.38 92 LEU A O 1
ATOM 750 N N . THR A 1 93 ? 6.119 -0.890 -8.383 1.00 82.25 93 THR A N 1
ATOM 751 C CA . THR A 1 93 ? 7.084 0.038 -8.987 1.00 82.25 93 THR A CA 1
ATOM 752 C C . THR A 1 93 ? 6.522 0.695 -10.248 1.00 82.25 93 THR A C 1
ATOM 754 O O . THR A 1 93 ? 6.629 1.912 -10.407 1.00 82.25 93 THR A O 1
ATOM 757 N N . ILE A 1 94 ? 5.892 -0.071 -11.145 1.00 79.12 94 ILE A N 1
ATOM 758 C CA . ILE A 1 94 ? 5.252 0.476 -12.351 1.00 79.12 94 ILE A CA 1
ATOM 759 C C . ILE A 1 94 ? 4.122 1.433 -11.971 1.00 79.12 94 ILE A C 1
ATOM 761 O O . ILE A 1 94 ? 4.021 2.511 -12.562 1.00 79.12 94 ILE A O 1
ATOM 765 N N . ALA A 1 95 ? 3.299 1.073 -10.986 1.00 78.12 95 ALA A N 1
ATOM 766 C CA . ALA A 1 95 ? 2.228 1.928 -10.492 1.00 78.12 95 ALA A CA 1
ATOM 767 C C . ALA A 1 95 ? 2.769 3.222 -9.884 1.00 78.12 95 ALA A C 1
ATOM 769 O O . ALA A 1 95 ? 2.309 4.295 -10.265 1.00 78.12 95 ALA A O 1
ATOM 770 N N . TYR A 1 96 ? 3.805 3.131 -9.053 1.00 77.50 96 TYR A N 1
ATOM 771 C CA . TYR A 1 96 ? 4.497 4.271 -8.460 1.00 77.50 96 TYR A CA 1
ATOM 772 C C . TYR A 1 96 ? 5.051 5.237 -9.517 1.00 77.50 96 TYR A C 1
ATOM 774 O O . TYR A 1 96 ? 4.809 6.439 -9.464 1.00 77.50 96 TYR A O 1
ATOM 782 N N . VAL A 1 97 ? 5.737 4.734 -10.547 1.00 73.12 97 VAL A N 1
ATOM 783 C CA . VAL A 1 97 ? 6.236 5.590 -11.639 1.00 73.12 97 VAL A CA 1
ATOM 784 C C . VAL A 1 97 ? 5.089 6.237 -12.420 1.00 73.12 97 VAL A C 1
ATOM 786 O O . VAL A 1 97 ? 5.201 7.384 -12.861 1.00 73.12 97 VAL A O 1
ATOM 789 N N . ASN A 1 98 ? 3.985 5.517 -12.630 1.00 69.12 98 ASN A N 1
ATOM 790 C CA . ASN A 1 98 ? 2.843 6.047 -13.369 1.00 69.12 98 ASN A CA 1
ATOM 791 C C . ASN A 1 98 ? 2.047 7.083 -12.564 1.00 69.12 98 ASN A C 1
ATOM 793 O O . ASN A 1 98 ? 1.581 8.047 -13.176 1.00 69.12 98 ASN A O 1
ATOM 797 N N . SER A 1 99 ? 1.966 6.959 -11.238 1.00 63.78 99 SER A N 1
ATOM 798 C CA . SER A 1 99 ? 1.298 7.922 -10.354 1.00 63.78 99 SER A CA 1
ATOM 799 C C . SER A 1 99 ? 2.087 9.201 -10.095 1.00 63.78 99 SER A C 1
ATOM 801 O O . SER A 1 99 ? 1.484 10.242 -9.851 1.00 63.78 99 SER A O 1
ATOM 803 N N . MET A 1 100 ? 3.416 9.192 -10.257 1.00 54.69 100 MET A N 1
ATOM 804 C CA . MET A 1 100 ? 4.273 10.386 -10.126 1.00 54.69 100 MET A CA 1
ATOM 805 C C . MET A 1 100 ? 3.915 11.584 -11.032 1.00 54.69 100 MET A C 1
ATOM 807 O O . MET A 1 100 ? 4.599 12.604 -10.984 1.00 54.69 100 MET A O 1
ATOM 811 N N . SER A 1 101 ? 2.891 11.498 -11.889 1.00 45.34 101 SER A N 1
ATOM 812 C CA . SER A 1 101 ? 2.433 12.636 -12.699 1.00 45.34 101 SER A CA 1
ATOM 813 C C . SER A 1 101 ? 1.312 13.477 -12.091 1.00 45.34 101 SER A C 1
ATOM 815 O O . SER A 1 101 ? 0.963 14.471 -12.719 1.00 45.34 101 SER A O 1
ATOM 817 N N . TYR A 1 102 ? 0.743 13.127 -10.935 1.00 38.31 102 TYR A N 1
ATOM 818 C CA . TYR A 1 102 ? -0.462 13.799 -10.441 1.00 38.31 102 TYR A CA 1
ATOM 819 C C . TYR A 1 102 ? -0.428 13.977 -8.898 1.00 38.31 102 TYR A C 1
ATOM 821 O O . TYR A 1 102 ? -0.333 13.025 -8.136 1.00 38.31 102 TYR A O 1
ATOM 829 N N . ASP A 1 103 ? -0.393 15.254 -8.494 1.00 35.19 103 ASP A N 1
ATOM 830 C CA . ASP A 1 103 ? -0.341 15.910 -7.172 1.00 35.19 103 ASP A CA 1
ATOM 831 C C . ASP A 1 103 ? 0.619 15.486 -6.044 1.00 35.19 103 ASP A C 1
ATOM 833 O O . ASP A 1 103 ? 0.587 14.403 -5.461 1.00 35.19 103 ASP A O 1
ATOM 837 N N . LYS A 1 104 ? 1.382 16.521 -5.659 1.00 32.72 104 LYS A N 1
ATOM 838 C CA . LYS A 1 104 ? 1.820 17.029 -4.343 1.00 32.72 104 LYS A CA 1
ATOM 839 C C . LYS A 1 104 ? 2.005 16.091 -3.143 1.00 32.72 104 LYS A C 1
ATOM 841 O O . LYS A 1 104 ? 2.986 16.296 -2.439 1.00 32.72 104 LYS A O 1
ATOM 846 N N . ALA A 1 105 ? 1.176 15.082 -2.893 1.00 34.72 105 ALA A N 1
ATOM 847 C CA . ALA A 1 105 ? 1.371 14.189 -1.745 1.00 34.72 105 ALA A CA 1
ATOM 848 C C . ALA A 1 105 ? 2.515 13.180 -1.974 1.00 34.72 105 ALA A C 1
ATOM 850 O O . ALA A 1 105 ? 3.287 12.913 -1.061 1.00 34.72 105 ALA A O 1
ATOM 851 N N . ALA A 1 106 ? 2.723 12.710 -3.212 1.00 36.41 106 ALA A N 1
ATOM 852 C CA . ALA A 1 106 ? 3.887 11.877 -3.556 1.00 36.41 106 ALA A CA 1
ATOM 853 C C . ALA A 1 106 ? 5.170 12.703 -3.804 1.00 36.41 106 ALA A C 1
ATOM 855 O O . ALA A 1 106 ? 6.283 12.184 -3.718 1.00 36.41 106 ALA A O 1
ATOM 856 N N . VAL A 1 107 ? 5.023 14.003 -4.087 1.00 34.16 107 VAL A N 1
ATOM 857 C CA . VAL A 1 107 ? 6.135 14.932 -4.369 1.00 34.16 107 VAL A CA 1
ATOM 858 C C . VAL A 1 107 ? 6.833 15.395 -3.084 1.00 34.16 107 VAL A C 1
ATOM 860 O O . VAL A 1 107 ? 8.010 15.735 -3.135 1.00 34.16 107 VAL A O 1
ATOM 863 N N . CYS A 1 108 ? 6.164 15.343 -1.928 1.00 32.38 108 CYS A N 1
ATOM 864 C CA . CYS A 1 108 ? 6.799 15.623 -0.635 1.00 32.38 108 CYS A CA 1
ATOM 865 C C . CYS A 1 108 ? 7.767 14.517 -0.169 1.00 32.38 108 CYS A C 1
ATOM 867 O O . CYS A 1 108 ? 8.574 14.765 0.720 1.00 32.38 108 CYS A O 1
ATOM 869 N N . LEU A 1 109 ? 7.706 13.320 -0.765 1.00 40.41 109 LEU A N 1
ATOM 870 C CA . LEU A 1 109 ? 8.490 12.155 -0.340 1.00 40.41 109 LEU A CA 1
ATOM 871 C C . LEU A 1 109 ? 9.777 11.927 -1.125 1.00 40.41 109 LEU A C 1
ATOM 873 O O . LEU A 1 109 ? 10.741 11.386 -0.588 1.00 40.41 109 LEU A O 1
ATOM 877 N N . ILE A 1 110 ? 9.811 12.358 -2.385 1.00 41.66 110 ILE A N 1
ATOM 878 C CA . ILE A 1 110 ? 11.073 12.516 -3.105 1.00 41.66 110 ILE A CA 1
ATOM 879 C C . ILE A 1 110 ? 11.516 13.953 -2.874 1.00 41.66 110 ILE A C 1
ATOM 881 O O . ILE A 1 110 ? 11.517 14.780 -3.791 1.00 41.66 110 ILE A O 1
ATOM 885 N N . ASP A 1 111 ? 11.877 14.266 -1.629 1.00 40.09 111 ASP A N 1
ATOM 886 C CA . ASP A 1 111 ? 12.742 15.415 -1.454 1.00 40.09 111 ASP A CA 1
ATOM 887 C C . ASP A 1 111 ? 14.051 15.109 -2.195 1.00 40.09 111 ASP A C 1
ATOM 889 O O . ASP A 1 111 ? 14.619 14.013 -2.142 1.00 40.09 111 ASP A O 1
ATOM 893 N N . ASN A 1 112 ? 14.430 16.051 -3.042 1.00 42.31 112 ASN A N 1
ATOM 894 C CA . ASN A 1 112 ? 15.352 15.842 -4.143 1.00 42.31 112 ASN A CA 1
ATOM 895 C C . ASN A 1 112 ? 16.777 15.654 -3.598 1.00 42.31 112 ASN A C 1
ATOM 897 O O . ASN A 1 112 ? 17.418 16.666 -3.332 1.00 42.31 112 ASN A O 1
ATOM 901 N N . ASN A 1 113 ? 17.254 14.407 -3.433 1.00 43.66 113 ASN A N 1
ATOM 902 C CA . ASN A 1 113 ? 18.670 13.973 -3.555 1.00 43.66 113 ASN A CA 1
ATOM 903 C C . ASN A 1 113 ? 19.004 12.591 -2.951 1.00 43.66 113 ASN A C 1
ATOM 905 O O . ASN A 1 113 ? 20.186 12.261 -2.863 1.00 43.66 113 ASN A O 1
ATOM 909 N N . ASP A 1 114 ? 18.041 11.760 -2.537 1.00 50.38 114 ASP A N 1
ATOM 910 C CA . ASP A 1 114 ? 18.404 10.423 -2.046 1.00 50.38 114 ASP A CA 1
ATOM 911 C C . ASP A 1 114 ? 18.766 9.487 -3.216 1.00 50.38 114 ASP A C 1
ATOM 913 O O . ASP A 1 114 ? 17.912 8.818 -3.806 1.00 50.38 114 ASP A O 1
ATOM 917 N N . GLU A 1 115 ? 20.052 9.492 -3.588 1.00 54.31 115 GLU A N 1
ATOM 918 C CA . GLU A 1 115 ? 20.641 8.646 -4.635 1.00 54.31 115 G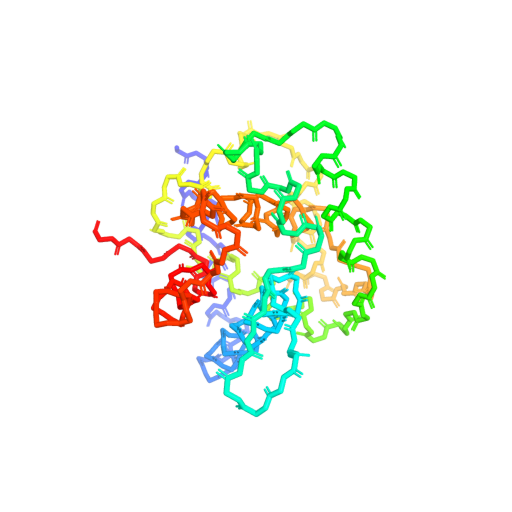LU A CA 1
ATOM 919 C C . GLU A 1 115 ? 20.298 7.160 -4.433 1.00 54.31 115 GLU A C 1
ATOM 921 O O . GLU A 1 115 ? 20.158 6.434 -5.419 1.00 54.31 115 GLU A O 1
ATOM 926 N N . GLY A 1 116 ? 20.071 6.722 -3.186 1.00 57.78 116 GLY A N 1
ATOM 927 C CA . GLY A 1 116 ? 19.680 5.350 -2.864 1.00 57.78 116 GLY A CA 1
ATOM 928 C C . GLY A 1 116 ? 18.331 4.951 -3.466 1.00 57.78 116 GLY A C 1
ATOM 929 O O . GLY A 1 116 ? 18.224 3.905 -4.103 1.00 57.78 116 GLY A O 1
ATOM 930 N N . ASN A 1 117 ? 17.315 5.813 -3.369 1.00 60.09 117 ASN A N 1
ATOM 931 C CA . ASN A 1 117 ? 15.977 5.514 -3.896 1.00 60.09 117 ASN A CA 1
ATOM 932 C C . ASN A 1 117 ? 15.954 5.468 -5.435 1.00 60.09 117 ASN A C 1
ATOM 934 O O . ASN A 1 117 ? 15.230 4.670 -6.032 1.00 60.09 117 ASN A O 1
ATOM 938 N N . ILE A 1 118 ? 16.770 6.302 -6.092 1.00 60.53 118 ILE A N 1
ATOM 939 C CA . ILE A 1 118 ? 16.924 6.302 -7.557 1.00 60.53 118 ILE A CA 1
ATOM 940 C C . ILE A 1 118 ? 17.673 5.047 -8.022 1.00 60.53 118 ILE A C 1
ATOM 942 O O . ILE A 1 118 ? 17.307 4.466 -9.045 1.00 60.53 118 ILE A O 1
ATOM 946 N N . GLN A 1 119 ? 18.689 4.616 -7.273 1.00 62.28 119 GLN A N 1
ATOM 947 C CA . GLN A 1 119 ? 19.445 3.403 -7.565 1.00 62.28 119 GLN A CA 1
ATOM 948 C C . GLN A 1 119 ? 18.570 2.147 -7.437 1.00 62.28 119 GLN A C 1
ATOM 950 O O . GLN A 1 119 ? 18.545 1.333 -8.356 1.00 62.28 119 GLN A O 1
ATOM 955 N N . GLU A 1 120 ? 17.775 2.022 -6.370 1.00 63.06 120 GLU A N 1
ATOM 956 C CA . GLU A 1 120 ? 16.831 0.903 -6.210 1.00 63.06 120 GLU A CA 1
ATOM 957 C C . GLU A 1 120 ? 15.785 0.869 -7.343 1.00 63.06 120 GLU A C 1
ATOM 959 O O . GLU A 1 120 ? 15.439 -0.195 -7.863 1.00 63.06 120 GLU A O 1
ATOM 964 N N . LEU A 1 121 ? 15.297 2.037 -7.779 1.00 64.00 121 LEU A N 1
ATOM 965 C CA . LEU A 1 121 ? 14.394 2.145 -8.929 1.00 64.00 121 LEU A CA 1
ATOM 966 C C . LEU A 1 121 ? 15.072 1.692 -10.236 1.00 64.00 121 LEU A C 1
ATOM 968 O O . LEU A 1 121 ? 14.448 1.012 -11.055 1.00 64.00 121 LEU A O 1
ATOM 972 N N . TYR A 1 122 ? 16.343 2.054 -10.432 1.00 62.12 122 TYR A N 1
ATOM 973 C CA . TYR A 1 122 ? 17.152 1.633 -11.577 1.00 62.12 122 TYR A CA 1
ATOM 974 C C . TYR A 1 122 ? 17.368 0.113 -11.585 1.00 62.12 122 TYR A C 1
ATOM 976 O O . TYR A 1 122 ? 17.201 -0.524 -12.624 1.00 62.12 122 TYR A O 1
ATOM 984 N N . GLU A 1 123 ? 17.674 -0.492 -10.440 1.00 63.09 123 GLU A N 1
ATOM 985 C CA . GLU A 1 123 ? 17.875 -1.942 -10.325 1.00 63.09 123 GLU A CA 1
ATOM 986 C C . GLU A 1 123 ? 16.617 -2.729 -10.718 1.00 63.09 123 GLU A C 1
ATOM 988 O O . GLU A 1 123 ? 16.691 -3.660 -11.527 1.00 63.09 123 GLU A O 1
ATOM 993 N N . VAL A 1 124 ? 15.446 -2.297 -10.240 1.00 62.97 124 VAL A N 1
ATOM 994 C CA . VAL A 1 124 ? 14.165 -2.939 -10.569 1.00 62.97 124 VAL A CA 1
ATOM 995 C C . VAL A 1 124 ? 13.808 -2.761 -12.046 1.00 62.97 124 VAL A C 1
ATOM 997 O O . VAL A 1 124 ? 13.453 -3.731 -12.720 1.00 62.97 124 VAL A O 1
ATOM 1000 N N . LEU A 1 125 ? 13.899 -1.537 -12.576 1.00 63.12 125 LEU A N 1
ATOM 1001 C CA . LEU A 1 125 ? 13.396 -1.227 -13.918 1.00 63.12 125 LEU A CA 1
ATOM 1002 C C . LEU A 1 125 ? 14.381 -1.549 -15.040 1.00 63.12 125 LEU A C 1
ATOM 1004 O O . LEU A 1 125 ? 13.957 -1.978 -16.112 1.00 63.12 125 LEU A O 1
ATOM 1008 N N . ILE A 1 126 ? 15.673 -1.309 -14.820 1.00 58.47 126 ILE A N 1
ATOM 1009 C CA . ILE A 1 126 ? 16.702 -1.353 -15.865 1.00 58.47 126 ILE A CA 1
ATOM 1010 C C . ILE A 1 126 ? 17.522 -2.632 -15.769 1.00 58.47 126 ILE A C 1
ATOM 1012 O O . ILE A 1 126 ? 17.727 -3.297 -16.786 1.00 58.47 126 ILE A O 1
ATOM 1016 N N . GLU A 1 127 ? 17.935 -3.024 -14.564 1.00 57.91 127 GLU A N 1
ATOM 1017 C CA . GLU A 1 127 ? 18.673 -4.279 -14.374 1.00 57.91 127 GLU A CA 1
ATOM 1018 C C . GLU A 1 127 ? 17.757 -5.505 -14.279 1.00 57.91 127 GLU A C 1
ATOM 1020 O O . GLU A 1 127 ? 18.247 -6.635 -14.320 1.00 57.91 127 GLU A O 1
ATOM 1025 N N . LYS A 1 128 ? 16.433 -5.291 -14.191 1.00 59.56 128 LYS A N 1
ATOM 1026 C CA . LYS A 1 128 ? 15.414 -6.332 -13.973 1.00 59.56 128 LYS A CA 1
ATOM 1027 C C . LYS A 1 128 ? 15.705 -7.171 -12.728 1.00 59.56 128 LYS A C 1
ATOM 1029 O O . LYS A 1 128 ? 15.362 -8.351 -12.670 1.00 59.56 128 LYS A O 1
ATOM 1034 N N . ARG A 1 129 ? 16.383 -6.574 -11.748 1.00 59.47 129 ARG A N 1
ATOM 1035 C CA . ARG A 1 129 ? 16.677 -7.206 -10.470 1.00 59.47 129 ARG A CA 1
ATOM 1036 C C . ARG A 1 129 ? 15.556 -6.850 -9.527 1.00 59.47 129 ARG A C 1
ATOM 1038 O O . ARG A 1 129 ? 15.469 -5.726 -9.047 1.00 59.47 129 ARG A O 1
ATOM 1045 N N . VAL A 1 130 ? 14.690 -7.819 -9.286 1.00 63.91 130 VAL A N 1
ATOM 1046 C CA . VAL A 1 130 ? 13.628 -7.672 -8.306 1.00 63.91 130 VAL A CA 1
ATOM 1047 C C . VAL A 1 130 ? 13.970 -8.578 -7.139 1.00 63.91 130 VAL A C 1
ATOM 1049 O O . VAL A 1 130 ? 14.091 -9.786 -7.297 1.00 63.91 130 VAL A O 1
ATOM 1052 N N . SER A 1 131 ? 14.211 -7.976 -5.978 1.00 67.38 131 SER A N 1
ATOM 1053 C CA . SER A 1 131 ? 14.267 -8.724 -4.723 1.00 67.38 131 SER A CA 1
ATOM 1054 C C . SER A 1 131 ? 12.847 -9.130 -4.329 1.00 67.38 131 SER A C 1
ATOM 1056 O O . SER A 1 131 ? 11.903 -8.434 -4.681 1.00 67.38 131 SER A O 1
ATOM 1058 N N . ALA A 1 132 ? 12.682 -10.203 -3.555 1.00 67.38 132 ALA A N 1
ATOM 1059 C CA . ALA A 1 132 ? 11.414 -10.474 -2.866 1.00 67.38 132 ALA A CA 1
ATOM 1060 C C . ALA A 1 132 ? 11.166 -9.495 -1.697 1.00 67.38 132 ALA A C 1
ATOM 1062 O O . ALA A 1 132 ? 10.079 -9.454 -1.121 1.00 67.38 132 ALA A O 1
ATOM 1063 N N . GLU A 1 133 ? 12.174 -8.704 -1.323 1.00 77.38 133 GLU A N 1
ATOM 1064 C CA . GLU A 1 133 ? 12.040 -7.649 -0.326 1.00 77.38 133 GLU A CA 1
ATOM 1065 C C . GLU A 1 133 ? 11.578 -6.343 -0.968 1.00 77.38 133 GLU A C 1
ATOM 1067 O O . GLU A 1 133 ? 12.157 -5.873 -1.946 1.00 77.38 133 GLU A O 1
ATOM 1072 N N . LEU A 1 134 ? 10.559 -5.723 -0.368 1.00 80.06 134 LEU A N 1
ATOM 1073 C CA . LEU A 1 134 ? 10.037 -4.442 -0.824 1.00 80.06 134 LEU A CA 1
ATOM 1074 C C . LEU A 1 134 ? 11.142 -3.356 -0.759 1.00 80.06 134 LEU A C 1
ATOM 1076 O O . LEU A 1 134 ? 11.710 -3.153 0.323 1.00 80.06 134 LEU A O 1
ATOM 1080 N N . PRO A 1 135 ? 11.437 -2.652 -1.869 1.00 80.56 135 PRO A N 1
ATOM 1081 C CA . PRO A 1 135 ? 12.375 -1.530 -1.901 1.00 80.56 135 PRO A CA 1
ATOM 1082 C C . PRO A 1 135 ? 12.038 -0.431 -0.891 1.00 80.56 135 PRO A C 1
ATOM 1084 O O . PRO A 1 135 ? 10.873 -0.240 -0.525 1.00 80.56 135 PRO A O 1
ATOM 1087 N N . THR A 1 136 ? 13.050 0.315 -0.457 1.00 80.75 136 THR A N 1
ATOM 1088 C CA . THR A 1 136 ? 12.939 1.357 0.571 1.00 80.75 136 THR A CA 1
ATOM 1089 C C . THR A 1 136 ? 11.943 2.434 0.157 1.00 80.75 136 THR A C 1
ATOM 1091 O O . THR A 1 136 ? 11.052 2.775 0.936 1.00 80.75 136 THR A O 1
ATOM 1094 N N . TYR A 1 137 ? 12.012 2.907 -1.089 1.00 74.50 137 TYR A N 1
ATOM 1095 C CA . TYR A 1 137 ? 11.093 3.933 -1.588 1.00 74.50 137 TYR A CA 1
ATOM 1096 C C . TYR A 1 137 ? 9.627 3.465 -1.587 1.00 74.50 137 TYR A C 1
ATOM 1098 O O . TYR A 1 137 ? 8.742 4.225 -1.196 1.00 74.50 137 TYR A O 1
ATOM 1106 N N . LEU A 1 138 ? 9.355 2.203 -1.955 1.00 80.25 138 LEU A N 1
ATOM 1107 C CA . LEU A 1 138 ? 8.001 1.642 -1.893 1.00 80.25 138 LEU A CA 1
ATOM 1108 C C . LEU A 1 138 ? 7.539 1.475 -0.446 1.00 80.25 138 LEU A C 1
ATOM 1110 O O . LEU A 1 138 ? 6.408 1.833 -0.133 1.00 80.25 138 LEU A O 1
ATOM 1114 N N . LYS A 1 139 ? 8.409 0.985 0.450 1.00 84.25 139 LYS A N 1
ATOM 1115 C CA . LYS A 1 139 ? 8.110 0.882 1.890 1.00 84.25 139 LYS A CA 1
ATOM 1116 C C . LYS A 1 139 ? 7.690 2.230 2.462 1.00 84.25 139 LYS A C 1
ATOM 1118 O O . LYS A 1 139 ? 6.672 2.302 3.143 1.00 84.25 139 LYS A O 1
ATOM 1123 N N . VAL A 1 140 ? 8.451 3.285 2.171 1.00 81.81 140 VAL A N 1
ATOM 1124 C CA . VAL A 1 140 ? 8.150 4.647 2.626 1.00 81.81 140 VAL A CA 1
ATOM 1125 C C . VAL A 1 140 ? 6.772 5.074 2.129 1.00 81.81 140 VAL A C 1
ATOM 1127 O O . VAL A 1 140 ? 5.913 5.393 2.945 1.00 81.81 140 VAL A O 1
ATOM 1130 N N . VAL A 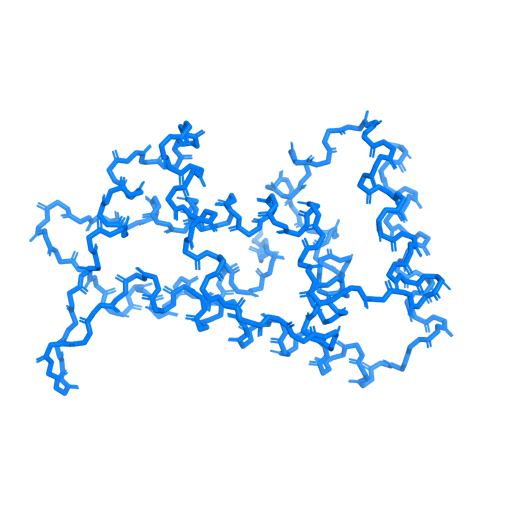1 141 ? 6.519 4.987 0.822 1.00 80.31 141 VAL A N 1
ATOM 1131 C CA . VAL A 1 141 ? 5.240 5.402 0.223 1.00 80.31 141 VAL A CA 1
ATOM 1132 C C . VAL A 1 141 ? 4.054 4.635 0.807 1.00 80.31 141 VAL A C 1
ATOM 1134 O O . VAL A 1 141 ? 3.039 5.245 1.138 1.00 80.31 141 VAL A O 1
ATOM 1137 N N . LEU A 1 142 ? 4.174 3.315 0.984 1.00 84.19 142 LEU A N 1
ATOM 1138 C CA . LEU A 1 142 ? 3.113 2.510 1.591 1.00 84.19 142 LEU A CA 1
ATOM 1139 C C . LEU A 1 142 ? 2.828 2.943 3.032 1.00 84.19 142 LEU A C 1
ATOM 1141 O O . LEU A 1 142 ? 1.662 3.118 3.385 1.00 84.19 142 LEU A O 1
ATOM 1145 N N . VAL A 1 143 ? 3.872 3.179 3.836 1.00 87.44 143 VAL A N 1
ATOM 1146 C CA . VAL A 1 143 ? 3.732 3.639 5.226 1.00 87.44 143 VAL A CA 1
ATOM 1147 C C . VAL A 1 143 ? 2.989 4.969 5.301 1.00 87.44 143 VAL A C 1
ATOM 1149 O O . VAL A 1 143 ? 2.064 5.112 6.100 1.00 87.44 143 VAL A O 1
ATOM 1152 N N . GLU A 1 144 ? 3.363 5.934 4.464 1.00 83.25 144 GLU A N 1
ATOM 1153 C CA . GLU A 1 144 ? 2.735 7.257 4.492 1.00 83.25 144 GLU A CA 1
ATOM 1154 C C . GLU A 1 144 ? 1.302 7.211 3.969 1.00 83.25 144 GLU A C 1
ATOM 1156 O O . GLU A 1 144 ? 0.406 7.787 4.584 1.00 83.25 144 GLU A O 1
ATOM 1161 N N . SER A 1 145 ? 1.063 6.462 2.887 1.00 83.12 145 SER A N 1
ATOM 1162 C CA . SER A 1 145 ? -0.281 6.281 2.333 1.00 83.12 145 SER A CA 1
ATOM 1163 C C . SER A 1 145 ? -1.247 5.686 3.357 1.00 83.12 145 SER A C 1
ATOM 1165 O O . SER A 1 145 ? -2.371 6.158 3.479 1.00 83.12 145 SER A O 1
ATOM 1167 N N . MET A 1 146 ? -0.792 4.707 4.146 1.00 86.12 146 MET A N 1
ATOM 1168 C CA . MET A 1 146 ? -1.595 4.068 5.183 1.00 86.12 146 MET A CA 1
ATOM 1169 C C . MET A 1 146 ? -1.896 5.035 6.331 1.00 86.12 146 MET A C 1
ATOM 1171 O O . MET A 1 146 ? -3.031 5.093 6.799 1.00 86.12 146 MET A O 1
ATOM 1175 N N . ALA A 1 147 ? -0.907 5.815 6.776 1.00 87.31 147 ALA A N 1
ATOM 1176 C CA . ALA A 1 147 ? -1.117 6.797 7.837 1.00 87.31 147 ALA A CA 1
ATOM 1177 C C . ALA A 1 147 ? -2.114 7.889 7.426 1.00 87.31 147 ALA A C 1
ATOM 1179 O O . ALA A 1 147 ? -3.002 8.225 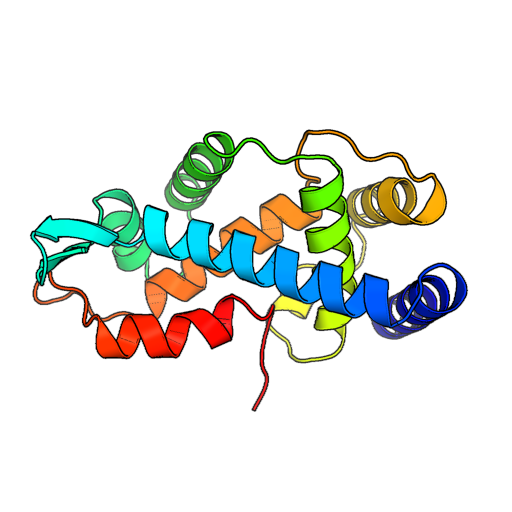8.209 1.00 87.31 147 ALA A O 1
ATOM 1180 N N . MET A 1 148 ? -2.005 8.395 6.192 1.00 84.56 148 MET A N 1
ATOM 1181 C CA . MET A 1 148 ? -2.964 9.357 5.641 1.00 84.56 148 MET A CA 1
ATOM 1182 C C . MET A 1 148 ? -4.353 8.739 5.495 1.00 84.56 148 MET A C 1
ATOM 1184 O O . MET A 1 148 ? -5.319 9.328 5.959 1.00 84.56 148 MET A O 1
ATOM 1188 N N . PHE A 1 149 ? -4.452 7.535 4.926 1.00 86.44 149 PHE A N 1
ATOM 1189 C CA . PHE A 1 149 ? -5.723 6.826 4.787 1.00 86.44 149 PHE A CA 1
ATOM 1190 C C . PHE A 1 149 ? -6.433 6.664 6.132 1.00 86.44 149 PHE A C 1
ATOM 1192 O O . PHE A 1 149 ? -7.621 6.944 6.243 1.00 86.44 149 PHE A O 1
ATOM 1199 N N . CYS A 1 150 ? -5.701 6.265 7.177 1.00 88.50 150 CYS A N 1
ATOM 1200 C CA . CYS A 1 150 ? -6.275 6.135 8.510 1.00 88.50 150 CYS A CA 1
ATOM 1201 C C . CYS A 1 150 ? -6.808 7.468 9.037 1.00 88.50 150 CYS A C 1
ATOM 1203 O O . CYS A 1 150 ? -7.849 7.459 9.678 1.00 88.50 150 CYS A O 1
ATOM 1205 N N . ALA A 1 151 ? -6.140 8.592 8.771 1.00 87.88 151 ALA A N 1
ATOM 1206 C CA . ALA A 1 151 ? -6.521 9.908 9.285 1.00 87.88 151 ALA A CA 1
ATOM 1207 C C . ALA A 1 151 ? -7.848 10.450 8.720 1.00 87.88 151 ALA A C 1
ATOM 1209 O O . ALA A 1 151 ? -8.468 11.294 9.360 1.00 87.88 151 ALA A O 1
ATOM 1210 N N . GLU A 1 152 ? -8.307 9.953 7.568 1.00 85.56 152 GLU A N 1
ATOM 1211 C CA . GLU A 1 152 ? -9.543 10.423 6.920 1.00 85.56 152 GLU A CA 1
ATOM 1212 C C . GLU A 1 152 ? -10.830 9.992 7.637 1.00 85.56 152 GLU A C 1
ATOM 1214 O O . GLU A 1 152 ? -11.917 10.481 7.324 1.00 85.56 152 GLU A O 1
ATOM 1219 N N . PHE A 1 153 ? -10.738 9.062 8.588 1.00 85.12 153 PHE A N 1
ATOM 1220 C CA . PHE A 1 153 ? -11.903 8.492 9.257 1.00 85.12 153 PHE A CA 1
ATOM 1221 C C . PHE A 1 153 ? -12.157 9.135 10.622 1.00 85.12 153 PHE A C 1
ATOM 1223 O O . PHE A 1 153 ? -11.267 9.213 11.468 1.00 85.12 153 PHE A O 1
ATOM 1230 N N . ASP A 1 154 ? -13.407 9.512 10.891 1.00 81.75 154 ASP A N 1
ATOM 1231 C CA . ASP A 1 154 ? -13.859 9.846 12.244 1.00 81.75 154 ASP A CA 1
ATOM 1232 C C . ASP A 1 154 ? -14.289 8.569 12.981 1.00 81.75 154 ASP A C 1
ATOM 1234 O O . ASP A 1 154 ? -15.367 8.026 12.739 1.00 81.75 154 ASP A O 1
ATOM 1238 N N . ILE A 1 155 ? -13.450 8.103 13.909 1.00 80.81 155 ILE A N 1
ATOM 1239 C CA . ILE A 1 155 ? -13.746 6.953 14.776 1.00 80.81 155 ILE A CA 1
ATOM 1240 C C . ILE A 1 155 ? -14.162 7.358 16.193 1.00 80.81 155 ILE A C 1
ATOM 1242 O O . ILE A 1 155 ? -14.125 6.528 17.101 1.00 80.81 155 ILE A O 1
ATOM 1246 N N . SER A 1 156 ? -14.580 8.606 16.427 1.00 78.31 156 SER A N 1
ATOM 1247 C CA . SER A 1 156 ? -14.987 9.097 17.759 1.00 78.31 156 SER A CA 1
ATOM 1248 C C . SER A 1 156 ? -16.090 8.257 18.418 1.00 78.31 156 SER A C 1
ATOM 1250 O O . SER A 1 156 ? -16.221 8.235 19.642 1.00 78.31 156 SER A O 1
ATOM 1252 N N . ARG A 1 157 ? -16.865 7.522 17.612 1.00 73.00 157 ARG A N 1
ATOM 1253 C CA . ARG A 1 157 ? -17.912 6.585 18.051 1.00 73.00 157 ARG A CA 1
ATOM 1254 C C . ARG A 1 157 ? -17.436 5.134 18.201 1.00 73.00 157 ARG A C 1
ATOM 1256 O O . ARG A 1 157 ? -18.252 4.262 18.484 1.00 73.00 157 ARG A O 1
ATOM 1263 N N . GLY A 1 158 ? -16.148 4.868 17.997 1.00 71.88 158 GLY A N 1
ATOM 1264 C CA . GLY A 1 158 ? -15.545 3.533 18.020 1.00 71.88 158 GLY A CA 1
ATOM 1265 C C . GLY A 1 158 ? -15.928 2.646 16.831 1.00 71.88 158 GLY A C 1
ATOM 1266 O O . GLY A 1 158 ? -15.744 1.434 16.899 1.00 71.88 158 GLY A O 1
ATOM 1267 N N . LEU A 1 159 ? -16.484 3.229 15.768 1.00 71.62 159 LEU A N 1
ATOM 1268 C CA . LEU A 1 159 ? -16.966 2.524 14.582 1.00 71.62 159 LEU A CA 1
ATOM 1269 C C . LEU A 1 159 ? -16.346 3.123 13.321 1.00 71.62 159 LEU A C 1
ATOM 1271 O O . LEU A 1 159 ? -15.985 4.297 13.302 1.00 71.62 159 LEU A O 1
ATOM 1275 N N . LEU A 1 160 ? -16.266 2.298 12.282 1.00 73.56 160 LEU A N 1
ATOM 1276 C CA . LEU A 1 160 ? -15.884 2.689 10.933 1.00 73.56 160 LEU A CA 1
ATOM 1277 C C . LEU A 1 160 ? -17.132 2.624 10.049 1.00 73.56 160 LEU A C 1
ATOM 1279 O O . LEU A 1 160 ? -17.850 1.624 10.077 1.00 73.56 160 LEU A O 1
ATOM 1283 N N . ASP A 1 161 ? -17.399 3.676 9.284 1.00 74.31 161 ASP A N 1
ATOM 1284 C CA . ASP A 1 161 ? -18.456 3.652 8.275 1.00 74.31 161 ASP A CA 1
ATOM 1285 C C . ASP A 1 161 ? -17.969 2.864 7.049 1.00 74.31 161 ASP A C 1
ATOM 1287 O O . ASP A 1 161 ? -17.038 3.282 6.357 1.00 74.31 161 ASP A O 1
ATOM 1291 N N . ASN A 1 162 ? -18.580 1.704 6.803 1.00 73.56 162 ASN A N 1
ATOM 1292 C CA . ASN A 1 162 ? -18.205 0.823 5.700 1.00 73.56 162 ASN A CA 1
ATOM 1293 C C . ASN A 1 162 ? -18.477 1.448 4.325 1.00 73.56 162 ASN A C 1
ATOM 1295 O O . ASN A 1 162 ? -17.734 1.153 3.391 1.00 73.56 162 ASN A O 1
ATOM 1299 N N . GLU A 1 163 ? -19.507 2.289 4.181 1.00 75.69 163 GLU A N 1
ATOM 1300 C CA . GLU A 1 163 ? -19.797 2.961 2.908 1.00 75.69 163 GLU A CA 1
ATOM 1301 C C . GLU A 1 163 ? -18.682 3.963 2.600 1.00 75.69 163 GLU A C 1
ATOM 1303 O O . GLU A 1 163 ? -18.037 3.879 1.555 1.00 75.69 163 GLU A O 1
ATOM 1308 N N . TYR A 1 164 ? -18.345 4.811 3.576 1.00 78.31 164 TYR A N 1
ATOM 1309 C CA . TYR A 1 164 ? -17.255 5.776 3.434 1.00 78.31 164 TYR A CA 1
ATOM 1310 C C . TYR A 1 164 ? -15.884 5.101 3.250 1.00 78.31 164 TYR A C 1
ATOM 1312 O O . TYR A 1 164 ? -15.050 5.561 2.470 1.00 78.31 164 TYR A O 1
ATOM 1320 N N . PHE A 1 165 ? -15.652 3.963 3.912 1.00 82.19 165 PHE A N 1
ATOM 1321 C CA . PHE A 1 165 ? -14.443 3.160 3.721 1.00 82.19 165 PHE A CA 1
ATOM 1322 C C . PHE A 1 165 ? -14.303 2.644 2.289 1.00 82.19 165 PHE A C 1
ATOM 1324 O O . PHE A 1 165 ? -13.226 2.739 1.694 1.00 82.19 165 PHE A O 1
ATOM 1331 N N . ILE A 1 166 ? -15.388 2.105 1.729 1.00 80.88 166 ILE A N 1
ATOM 1332 C CA . ILE A 1 166 ? -15.418 1.612 0.350 1.00 80.88 166 ILE A CA 1
ATOM 1333 C C . ILE A 1 166 ? -15.162 2.754 -0.636 1.00 80.88 166 ILE A C 1
ATOM 1335 O O . ILE A 1 166 ? -14.434 2.543 -1.605 1.00 80.88 166 ILE A O 1
ATOM 1339 N N . ASP A 1 167 ? -15.690 3.947 -0.367 1.00 78.69 167 ASP A N 1
ATOM 1340 C CA . ASP A 1 167 ? -15.505 5.123 -1.220 1.00 78.69 167 ASP A CA 1
ATOM 1341 C C . ASP A 1 167 ? -14.068 5.670 -1.185 1.00 78.69 167 ASP A C 1
ATOM 1343 O O . ASP A 1 167 ? -13.540 6.101 -2.214 1.00 78.69 167 ASP A O 1
ATOM 1347 N N . LEU A 1 168 ? -13.396 5.609 -0.030 1.00 77.81 168 LEU A N 1
ATOM 1348 C CA . LEU A 1 168 ? -12.008 6.062 0.114 1.00 77.81 168 LEU A CA 1
ATOM 1349 C C . LEU A 1 168 ? -10.974 5.047 -0.387 1.00 77.81 168 LEU A C 1
ATOM 1351 O O . LEU A 1 168 ? -9.889 5.452 -0.809 1.00 77.81 168 LEU A O 1
ATOM 1355 N N . LEU A 1 169 ? -11.287 3.745 -0.389 1.00 78.31 169 LEU A N 1
ATOM 1356 C CA . LEU A 1 169 ? -10.374 2.704 -0.875 1.00 78.31 169 LEU A CA 1
ATOM 1357 C C . LEU A 1 169 ? -9.804 3.038 -2.269 1.00 78.31 169 LEU A C 1
ATOM 1359 O O . LEU A 1 169 ? -8.581 3.076 -2.396 1.00 78.31 169 LEU A O 1
ATOM 1363 N N . PRO A 1 170 ? -10.614 3.328 -3.311 1.00 71.62 170 PRO A N 1
ATOM 1364 C CA . PRO A 1 170 ? -10.098 3.707 -4.619 1.00 71.62 170 PRO A CA 1
ATOM 1365 C C . PRO A 1 170 ? -9.133 4.887 -4.594 1.00 71.62 170 PRO A C 1
ATOM 1367 O O . PRO A 1 170 ? -8.111 4.801 -5.261 1.00 71.62 170 PRO A O 1
ATOM 1370 N N . VAL A 1 171 ? -9.416 5.938 -3.816 1.00 71.06 171 VAL A N 1
ATOM 1371 C CA . VAL A 1 171 ? -8.614 7.175 -3.768 1.00 71.06 171 VAL A CA 1
ATOM 1372 C C . VAL A 1 171 ? -7.178 6.900 -3.338 1.00 71.06 171 VAL A C 1
ATOM 1374 O O . VAL A 1 171 ? -6.252 7.452 -3.928 1.00 71.06 171 VAL A O 1
ATOM 1377 N N . TYR A 1 172 ? -6.998 6.014 -2.357 1.00 71.12 172 TYR A N 1
ATOM 1378 C CA . TYR A 1 172 ? -5.682 5.651 -1.834 1.00 71.12 172 TYR A CA 1
ATOM 1379 C C . TYR A 1 172 ? -5.074 4.435 -2.556 1.00 71.12 172 TYR A C 1
ATOM 1381 O O . TYR A 1 172 ? -3.855 4.285 -2.576 1.00 71.12 172 TYR A O 1
ATOM 1389 N N . CYS A 1 173 ? -5.892 3.573 -3.180 1.00 66.94 173 CYS A N 1
ATOM 1390 C CA . CYS A 1 173 ? -5.428 2.412 -3.959 1.00 66.94 173 CYS A CA 1
ATOM 1391 C C . CYS A 1 173 ? -4.954 2.784 -5.369 1.00 66.94 173 CYS A C 1
ATOM 1393 O O . CYS A 1 173 ? -4.102 2.117 -5.952 1.00 66.94 173 CYS A O 1
ATOM 1395 N N . THR A 1 174 ? -5.497 3.841 -5.960 1.00 59.22 174 THR A N 1
ATOM 1396 C CA . THR A 1 174 ? -4.813 4.532 -7.047 1.00 59.22 174 THR A CA 1
ATOM 1397 C C . THR A 1 174 ? -3.840 5.464 -6.367 1.00 59.22 174 THR A C 1
ATOM 1399 O O . THR A 1 174 ? -4.299 6.415 -5.754 1.00 59.22 174 THR A O 1
ATOM 1402 N N . PHE A 1 175 ? -2.535 5.189 -6.402 1.00 53.47 175 PHE A N 1
ATOM 1403 C CA . PHE A 1 175 ? -1.538 6.103 -5.840 1.00 53.47 175 PHE A CA 1
ATOM 1404 C C . PHE A 1 175 ? -1.810 7.534 -6.374 1.00 53.47 175 PHE A C 1
ATOM 1406 O O . PHE A 1 175 ? -1.488 7.838 -7.515 1.00 53.47 175 PHE A O 1
ATOM 1413 N N . ASN A 1 176 ? -2.485 8.344 -5.554 1.00 44.34 176 ASN A N 1
ATOM 1414 C CA . ASN A 1 176 ? -3.073 9.671 -5.773 1.00 44.34 176 ASN A CA 1
ATOM 1415 C C . ASN A 1 176 ? -3.946 9.898 -7.026 1.00 44.34 176 ASN A C 1
ATOM 1417 O O . ASN A 1 176 ? -3.460 10.303 -8.082 1.00 44.34 176 ASN A O 1
ATOM 1421 N N . ASN A 1 177 ? -5.271 9.806 -6.858 1.00 32.16 177 ASN A N 1
ATOM 1422 C CA . ASN A 1 177 ? -6.223 10.512 -7.725 1.00 32.16 177 ASN A CA 1
ATOM 1423 C C . ASN A 1 177 ? -6.356 11.985 -7.286 1.00 32.16 177 ASN A C 1
ATOM 1425 O O . ASN A 1 177 ? -6.953 12.282 -6.253 1.00 32.16 177 ASN A O 1
ATOM 1429 N N . CYS A 1 178 ? -5.813 12.901 -8.091 1.00 28.55 178 CYS A N 1
ATOM 1430 C CA . CYS A 1 178 ? -6.139 14.329 -8.063 1.00 28.55 178 CYS A CA 1
ATOM 1431 C C . CYS A 1 178 ? -7.596 14.569 -8.450 1.00 28.55 178 CYS A C 1
ATOM 1433 O O . CYS A 1 178 ? -8.068 13.983 -9.428 1.00 28.55 178 CYS A O 1
ATOM 1435 N N . ASN A 1 179 ? -8.233 15.530 -7.785 1.00 27.59 179 ASN A N 1
ATOM 1436 C CA . ASN A 1 179 ? -9.197 16.402 -8.454 1.00 27.59 179 ASN A CA 1
ATOM 1437 C C . ASN A 1 179 ? -8.468 17.645 -8.964 1.00 27.59 179 ASN A C 1
ATOM 1439 O O . ASN A 1 179 ? -7.732 18.246 -8.151 1.00 27.59 179 ASN A O 1
#